Protein AF-A0A2D4G4Q3-F1 (afdb_monomer_lite)

Organism: Micrurus corallinus (NCBI:txid54390)

Foldseek 3Di:
DPDDQPPPPPPDGDDPPDDDDPDDDDDAFEDDDDPPDPDPSNVVHHHDDPLVVLQVVLVVLQVVLVVCVVVVDCQAVPRDNCVSPVVSVVSNVVSSVND

Secondary structure (DSSP, 8-state):
----S-TTSSS-PPPTT-S---S--PPP-EE---SS---GGGGTSEEP--HHHHHHHHHHHHHHHHHHHTTT-SS-GGGSHHHHHHHHHHHHHHHHHH-

Radius of gyration: 19.78 Å; chains: 1; bounding box: 50×30×59 Å

Structure (mmCIF, N/CA/C/O backbone):
data_AF-A0A2D4G4Q3-F1
#
_entry.id   AF-A0A2D4G4Q3-F1
#
loop_
_atom_site.group_PDB
_atom_site.id
_atom_site.type_symbol
_atom_site.label_atom_id
_atom_site.label_alt_id
_atom_site.label_comp_id
_atom_site.label_asym_id
_atom_site.label_entity_id
_atom_site.label_seq_id
_atom_site.pdbx_PDB_ins_code
_atom_site.Cartn_x
_atom_site.Cartn_y
_atom_site.Cartn_z
_atom_site.occupancy
_atom_site.B_iso_or_equiv
_atom_site.auth_seq_id
_atom_site.auth_comp_id
_atom_site.auth_asym_id
_atom_site.auth_atom_id
_atom_site.pdbx_PDB_model_num
ATOM 1 N N . LYS A 1 1 ? -25.888 3.132 18.185 1.00 61.66 1 L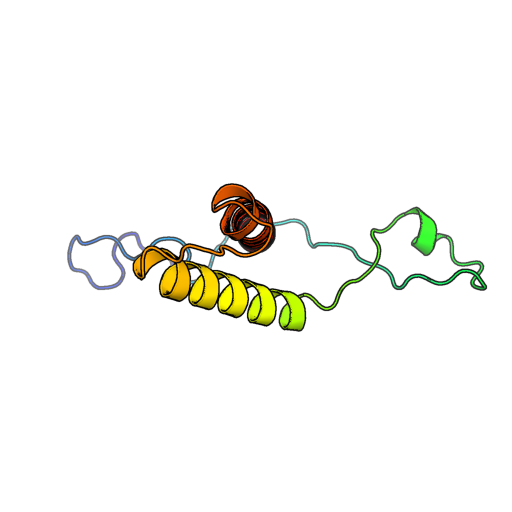YS A N 1
ATOM 2 C CA . LYS A 1 1 ? -24.477 3.477 18.492 1.00 61.66 1 LYS A CA 1
ATOM 3 C C . LYS A 1 1 ? -23.759 2.187 18.878 1.00 61.66 1 LYS A C 1
ATOM 5 O O . LYS A 1 1 ? -24.038 1.683 19.952 1.00 61.66 1 LYS A O 1
ATOM 10 N N . THR A 1 2 ? -22.944 1.623 17.984 1.00 84.50 2 THR A N 1
ATOM 11 C CA . THR A 1 2 ? -22.347 0.271 18.099 1.00 84.50 2 THR A CA 1
ATOM 12 C C . THR A 1 2 ? -20.821 0.272 18.267 1.00 84.50 2 THR A C 1
ATOM 14 O O . THR A 1 2 ? -20.233 -0.792 18.399 1.00 84.50 2 THR A O 1
ATOM 17 N N . ILE A 1 3 ? -20.172 1.443 18.286 1.00 88.38 3 ILE A N 1
ATOM 18 C CA . ILE A 1 3 ? -18.725 1.570 18.526 1.00 88.38 3 ILE A CA 1
ATOM 19 C C . ILE A 1 3 ? -18.486 1.796 20.020 1.00 88.38 3 ILE A C 1
ATOM 21 O O . ILE A 1 3 ? -19.058 2.719 20.605 1.00 88.38 3 ILE A O 1
ATOM 25 N N . THR A 1 4 ? -17.637 0.964 20.622 1.00 89.00 4 THR A N 1
ATOM 26 C CA . THR A 1 4 ? -17.248 1.022 22.037 1.00 89.00 4 THR A CA 1
ATOM 27 C C . THR A 1 4 ? -15.725 1.040 22.171 1.00 89.00 4 THR A C 1
ATOM 29 O O . THR A 1 4 ? -15.005 0.581 21.290 1.00 89.00 4 THR A O 1
ATOM 32 N N . LEU A 1 5 ? -15.218 1.580 23.284 1.00 88.44 5 LEU A N 1
ATOM 33 C CA . LEU A 1 5 ? -13.774 1.596 23.574 1.00 88.44 5 LEU A CA 1
ATOM 34 C C . LEU A 1 5 ? -13.222 0.203 23.907 1.00 88.44 5 LEU A C 1
ATOM 36 O O . LEU A 1 5 ? -12.047 -0.075 23.685 1.00 88.44 5 LEU A O 1
ATOM 40 N N . PHE A 1 6 ? -14.077 -0.655 24.459 1.00 89.69 6 PHE A N 1
ATOM 41 C CA . PHE A 1 6 ? -13.726 -1.982 24.939 1.00 89.69 6 PHE A CA 1
ATOM 42 C C . PHE A 1 6 ? -14.704 -2.990 24.327 1.00 89.69 6 PHE A C 1
ATOM 44 O O . PHE A 1 6 ? -15.866 -3.016 24.747 1.00 89.69 6 PHE A O 1
ATOM 51 N N . PRO A 1 7 ? -14.282 -3.776 23.320 1.00 83.75 7 PRO A N 1
ATOM 52 C CA . PRO A 1 7 ? -15.176 -4.693 22.614 1.00 83.75 7 PRO A CA 1
ATOM 53 C C . PRO A 1 7 ? -15.650 -5.850 23.507 1.00 83.75 7 PRO A C 1
ATOM 55 O O . PRO A 1 7 ? -16.819 -6.216 23.452 1.00 83.75 7 PRO A O 1
ATOM 58 N N . ASP A 1 8 ? -14.785 -6.344 24.400 1.00 84.44 8 ASP A N 1
ATOM 59 C CA . ASP A 1 8 ? -15.036 -7.566 25.182 1.00 84.44 8 ASP A CA 1
ATOM 60 C C . ASP A 1 8 ? -15.460 -7.296 26.640 1.00 84.44 8 ASP A C 1
ATOM 62 O O . ASP A 1 8 ? -15.392 -8.182 27.490 1.00 84.44 8 ASP A O 1
ATOM 66 N N . GLY A 1 9 ? -15.821 -6.053 26.991 1.00 78.25 9 GLY A N 1
ATOM 67 C CA . GLY A 1 9 ? -16.218 -5.649 28.356 1.00 78.25 9 GLY A CA 1
ATOM 68 C C . GLY A 1 9 ? -15.092 -5.668 29.407 1.00 78.25 9 GLY A C 1
ATOM 69 O O . GLY A 1 9 ? -15.170 -4.994 30.434 1.00 78.25 9 GLY A O 1
ATOM 70 N N . MET A 1 10 ? -14.001 -6.376 29.130 1.00 80.31 10 MET A N 1
ATOM 71 C CA . MET A 1 10 ? -12.713 -6.247 29.801 1.00 80.31 10 MET A CA 1
ATOM 72 C C . MET A 1 10 ? -12.137 -4.863 29.478 1.00 80.31 10 MET A C 1
ATOM 74 O O . MET A 1 10 ? -12.194 -4.438 28.329 1.00 80.31 10 MET A O 1
ATOM 78 N N . LYS A 1 11 ? -11.540 -4.155 30.449 1.00 85.56 11 LYS A N 1
ATOM 79 C CA . LYS A 1 11 ? -10.881 -2.840 30.246 1.00 85.56 11 LYS A CA 1
ATOM 80 C C . LYS A 1 11 ? -9.581 -2.937 29.418 1.00 85.56 11 LYS A C 1
ATOM 82 O O . LYS A 1 11 ? -8.567 -2.338 29.767 1.00 85.56 11 LYS A O 1
ATOM 87 N N . LYS A 1 12 ? -9.583 -3.744 28.358 1.00 90.12 12 LYS A N 1
ATOM 88 C CA . LYS A 1 12 ? -8.481 -3.962 27.424 1.00 90.12 12 LYS A CA 1
ATOM 89 C C . LYS A 1 12 ? -8.876 -3.385 26.065 1.00 90.12 12 LYS A C 1
ATOM 91 O O . LYS A 1 12 ? -9.908 -3.795 25.532 1.00 90.12 12 LYS A O 1
ATOM 96 N N . PRO A 1 13 ? -8.106 -2.431 25.517 1.00 89.62 13 PRO A N 1
ATOM 97 C CA . PRO A 1 13 ? -8.388 -1.895 24.193 1.00 89.62 13 PRO A CA 1
ATOM 98 C C . PRO A 1 13 ? -8.236 -2.993 23.131 1.00 89.62 13 PRO A C 1
ATOM 100 O O . PRO A 1 13 ? -7.429 -3.911 23.289 1.00 89.62 13 PRO A O 1
ATOM 103 N N . GLY A 1 14 ? -9.015 -2.888 22.054 1.00 89.12 14 GLY A N 1
ATOM 104 C CA . GLY A 1 14 ? -8.848 -3.736 20.874 1.00 89.12 14 GLY A CA 1
ATOM 105 C C . GLY A 1 14 ? -7.587 -3.386 20.076 1.00 89.12 14 GLY A C 1
ATOM 106 O O . GLY A 1 14 ? -6.907 -2.395 20.353 1.00 89.12 14 GLY A O 1
ATOM 107 N N . LEU A 1 15 ? -7.288 -4.193 19.058 1.00 92.88 15 LEU A N 1
ATOM 108 C CA . LEU A 1 15 ? -6.214 -3.888 18.111 1.00 92.88 15 LEU A CA 1
ATOM 109 C C . LEU A 1 15 ? -6.578 -2.648 17.271 1.00 92.88 15 LEU A C 1
ATOM 111 O O . LEU A 1 15 ? -7.741 -2.481 16.907 1.00 92.88 15 LEU A O 1
ATOM 115 N N . PRO A 1 16 ? -5.621 -1.768 16.939 1.00 93.00 16 PRO A N 1
ATOM 116 C CA . PRO A 1 16 ? -5.869 -0.678 16.001 1.00 93.00 16 PRO A CA 1
ATOM 117 C C . PRO A 1 16 ? -6.084 -1.218 14.578 1.00 93.00 16 PRO A C 1
ATOM 119 O O . PRO A 1 16 ? -5.600 -2.292 14.229 1.00 93.00 16 PRO A O 1
ATOM 122 N N . GLY A 1 17 ? -6.791 -0.455 13.739 1.00 89.56 17 GLY A N 1
ATOM 123 C CA . GLY A 1 17 ? -7.004 -0.807 12.328 1.00 89.56 17 GLY A CA 1
ATOM 124 C C . GLY A 1 17 ? -8.026 -1.923 12.081 1.00 89.56 17 GLY A C 1
ATOM 125 O O . GLY A 1 17 ? -8.122 -2.411 10.960 1.00 89.56 17 GLY A O 1
ATOM 126 N N . VAL A 1 18 ? -8.797 -2.319 13.099 1.00 87.88 18 VAL A N 1
ATOM 127 C CA . VAL A 1 18 ? -9.848 -3.341 12.984 1.00 87.88 18 VAL A CA 1
ATOM 128 C C . VAL A 1 18 ? -11.242 -2.738 13.153 1.00 87.88 18 VAL A C 1
ATOM 130 O O . VAL A 1 18 ? -11.425 -1.722 13.825 1.00 87.88 18 VAL A O 1
ATOM 133 N N . GLY A 1 19 ? -12.241 -3.411 12.584 1.00 86.62 19 GLY A N 1
ATOM 134 C CA . GLY A 1 19 ? -13.648 -3.054 12.748 1.00 86.62 19 GLY A CA 1
ATOM 135 C C . GLY A 1 19 ? -14.114 -1.892 11.868 1.00 86.62 19 GLY A C 1
ATOM 136 O O . GLY A 1 19 ? -13.435 -1.457 10.940 1.00 86.62 19 GLY A O 1
ATOM 137 N N . MET A 1 20 ? -15.330 -1.418 12.140 1.00 84.50 20 MET A N 1
ATOM 138 C CA . MET A 1 20 ? -15.953 -0.344 11.369 1.00 84.50 20 MET A CA 1
ATOM 139 C C . MET A 1 20 ? -15.403 1.020 11.783 1.00 84.50 20 MET A C 1
ATOM 141 O O . MET A 1 20 ? -15.393 1.365 12.965 1.00 84.50 20 MET A O 1
ATOM 145 N N . SER A 1 21 ? -15.036 1.834 10.797 1.00 88.56 21 SER A N 1
ATOM 146 C CA . SER A 1 21 ? -14.797 3.261 10.997 1.00 88.56 21 SER A CA 1
ATOM 147 C C . SER A 1 21 ? -16.035 4.062 10.598 1.00 88.56 21 SER A C 1
ATOM 149 O O . SER A 1 21 ? -16.686 3.752 9.606 1.00 88.56 21 SER A O 1
ATOM 151 N N . THR A 1 22 ? -16.360 5.105 11.361 1.00 92.06 22 THR A N 1
ATOM 152 C CA . THR A 1 22 ? -17.456 6.047 11.062 1.00 92.06 22 THR A CA 1
ATOM 153 C C . THR A 1 22 ? -16.958 7.402 10.569 1.00 92.06 22 THR A C 1
ATOM 155 O O . THR A 1 22 ? -17.743 8.341 10.455 1.00 92.06 22 THR A O 1
ATOM 158 N N . CYS A 1 23 ? -15.656 7.536 10.299 1.00 91.62 23 CYS A N 1
ATOM 159 C CA . CYS A 1 23 ? -15.120 8.763 9.723 1.00 91.62 23 CYS A CA 1
ATOM 160 C C . CYS A 1 23 ? -15.578 8.929 8.267 1.00 91.62 23 CYS A C 1
ATOM 162 O O . CYS A 1 23 ? -15.642 7.960 7.510 1.00 91.62 23 CYS A O 1
ATOM 164 N N . LEU A 1 24 ? -15.882 10.168 7.875 1.00 95.25 24 LEU A N 1
ATOM 165 C CA . LEU A 1 24 ? -16.120 10.502 6.475 1.00 95.25 24 LEU A CA 1
ATOM 166 C C . LEU A 1 24 ? -14.779 10.444 5.740 1.00 95.25 24 LEU A C 1
ATOM 168 O O . LEU A 1 24 ? -13.870 11.211 6.058 1.00 95.25 24 LEU A O 1
ATOM 172 N N . ARG A 1 25 ? -14.653 9.523 4.781 1.00 92.75 25 ARG A N 1
ATOM 173 C CA . ARG A 1 25 ? -13.473 9.389 3.921 1.00 92.75 25 ARG A CA 1
ATOM 174 C C . ARG A 1 25 ? -13.863 9.715 2.481 1.00 92.75 25 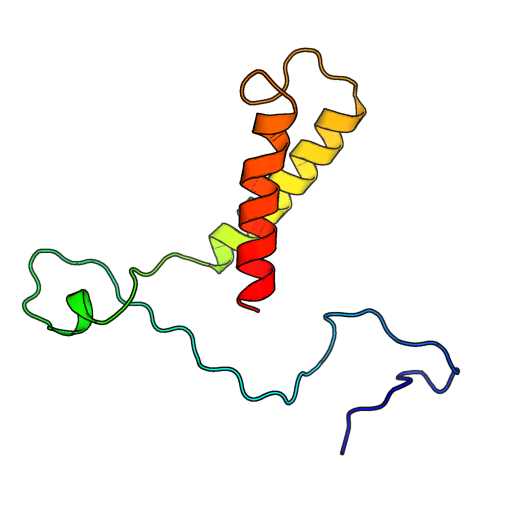ARG A C 1
ATOM 176 O O . ARG A 1 25 ? -14.841 9.135 2.003 1.00 92.75 25 ARG A O 1
ATOM 183 N N . PRO A 1 26 ? -13.154 10.628 1.794 1.00 93.50 26 PRO A N 1
ATOM 184 C CA . PRO A 1 26 ? -13.398 10.856 0.379 1.00 93.50 26 PRO A CA 1
ATOM 185 C C . PRO A 1 26 ? -13.070 9.575 -0.405 1.00 93.50 26 PRO A C 1
ATOM 187 O O . PRO A 1 26 ? -12.071 8.919 -0.094 1.00 93.50 26 PRO A O 1
ATOM 190 N N . PRO A 1 27 ? -13.893 9.191 -1.393 1.00 91.19 27 PRO A N 1
ATOM 191 C CA . PRO A 1 27 ? -13.584 8.054 -2.244 1.00 91.19 27 PRO A CA 1
ATOM 192 C C . PRO A 1 27 ? -12.357 8.347 -3.112 1.00 91.19 27 PRO A C 1
ATOM 194 O O . PRO A 1 27 ? -12.087 9.488 -3.492 1.00 91.19 27 PRO A O 1
ATOM 197 N N . LEU A 1 28 ? -11.615 7.294 -3.438 1.00 91.12 28 LEU A N 1
ATOM 198 C CA . LEU A 1 28 ? -10.522 7.366 -4.399 1.00 91.12 28 LEU A CA 1
ATOM 199 C C . LEU A 1 28 ? -11.102 7.304 -5.813 1.00 91.12 28 LEU A C 1
ATOM 201 O O . LEU A 1 28 ? -11.876 6.400 -6.126 1.00 91.12 28 LEU A O 1
ATOM 205 N N . HIS A 1 29 ? -10.713 8.249 -6.665 1.00 91.19 29 HIS A N 1
ATOM 206 C CA . HIS A 1 29 ? -11.170 8.305 -8.049 1.00 91.19 29 HIS A CA 1
ATOM 207 C C . HIS A 1 29 ? -10.043 7.914 -9.006 1.00 91.19 29 HIS A C 1
ATOM 209 O O . HIS A 1 29 ? -9.022 8.601 -9.104 1.00 91.19 29 HIS A O 1
ATOM 215 N N . PHE A 1 30 ? -10.260 6.812 -9.722 1.00 91.81 30 PHE A N 1
ATOM 216 C CA . PHE A 1 30 ? -9.356 6.290 -10.739 1.00 91.81 30 PHE A CA 1
ATOM 217 C C . PHE A 1 30 ? -10.069 6.187 -12.088 1.00 91.81 30 PHE A C 1
ATOM 219 O O . PHE A 1 30 ? -11.281 5.987 -12.139 1.00 91.81 30 PHE A O 1
ATOM 226 N N . SER A 1 31 ? -9.307 6.286 -13.172 1.00 90.75 31 SER A N 1
ATOM 227 C CA . SER A 1 31 ? -9.769 6.091 -14.546 1.00 90.75 31 SER A CA 1
ATOM 228 C C . SER A 1 31 ? -8.815 5.176 -15.303 1.00 90.75 31 SER A C 1
ATOM 230 O O . SER A 1 31 ? -7.614 5.158 -15.030 1.00 90.75 31 SER A O 1
ATOM 232 N N . ASP A 1 32 ? -9.340 4.407 -16.250 1.00 88.56 32 ASP A N 1
ATOM 233 C CA . ASP A 1 32 ? -8.497 3.592 -17.119 1.00 88.56 32 ASP A CA 1
ATOM 234 C C . ASP A 1 32 ? -7.714 4.480 -18.082 1.00 88.56 32 ASP A C 1
ATOM 236 O O . ASP A 1 32 ? -8.236 5.446 -18.635 1.00 88.56 32 ASP A O 1
ATOM 240 N N . THR A 1 33 ? -6.448 4.146 -18.309 1.00 87.31 33 THR A N 1
ATOM 241 C CA . THR A 1 33 ? -5.607 4.898 -19.236 1.00 87.31 33 THR A CA 1
ATOM 242 C C . THR A 1 33 ? -5.952 4.536 -20.680 1.00 87.31 33 THR A C 1
ATOM 244 O O . THR A 1 33 ? -5.971 3.369 -21.067 1.00 87.31 33 THR A O 1
ATOM 247 N N . CYS A 1 34 ? -6.223 5.543 -21.512 1.00 85.50 34 CYS A N 1
ATOM 248 C CA . CYS A 1 34 ? -6.507 5.351 -22.932 1.00 85.50 34 CYS A CA 1
ATOM 249 C C . CYS A 1 34 ? -6.009 6.549 -23.745 1.00 85.50 34 CYS A C 1
ATOM 251 O O . CYS A 1 34 ? -6.366 7.684 -23.456 1.00 85.50 34 CYS A O 1
ATOM 253 N N . PHE A 1 35 ? -5.209 6.304 -24.785 1.00 86.44 35 PHE A N 1
ATOM 254 C CA . PHE A 1 35 ? -4.649 7.368 -25.635 1.00 86.44 35 PHE A CA 1
ATOM 255 C C . PHE A 1 35 ? -5.518 7.715 -26.852 1.00 86.44 35 PHE A C 1
ATOM 257 O O . PHE A 1 35 ? -5.272 8.716 -27.515 1.00 86.44 35 PHE A O 1
ATOM 264 N N . VAL A 1 36 ? -6.511 6.879 -27.168 1.00 88.94 36 VAL A N 1
ATOM 265 C CA . VAL A 1 36 ? -7.368 7.026 -28.362 1.00 88.94 36 VAL A CA 1
ATOM 266 C C . VAL A 1 36 ? -8.740 7.615 -28.008 1.00 88.94 36 VAL A C 1
ATOM 268 O O . VAL A 1 36 ? -9.489 8.037 -28.884 1.00 88.94 36 VAL A O 1
ATOM 271 N N . SER A 1 37 ? -9.083 7.666 -26.720 1.00 81.69 37 SER A N 1
ATOM 272 C CA . SER A 1 37 ? -10.354 8.220 -26.256 1.00 81.69 37 SER A CA 1
ATOM 273 C C . SER A 1 37 ? -10.302 9.746 -26.176 1.00 81.69 37 SER A C 1
ATOM 275 O O . SER A 1 37 ? -9.298 10.334 -25.784 1.00 81.69 37 SER A O 1
ATOM 277 N N . THR A 1 38 ? -11.422 10.391 -26.495 1.00 82.38 38 THR A N 1
ATOM 278 C CA . THR A 1 38 ? -11.611 11.845 -26.382 1.00 82.38 38 THR A CA 1
ATOM 279 C C . THR A 1 38 ? -12.239 12.261 -25.045 1.00 82.38 38 THR A C 1
ATOM 281 O O . THR A 1 38 ? -12.675 13.402 -24.894 1.00 82.38 38 THR A O 1
ATOM 284 N N . SER A 1 39 ? -12.362 11.344 -24.078 1.00 81.00 39 SER A N 1
ATOM 285 C CA . SER A 1 39 ? -13.010 11.610 -22.788 1.00 81.00 39 SER A CA 1
ATOM 286 C C . SER A 1 39 ? -12.154 12.505 -21.888 1.00 81.00 39 SER A C 1
ATOM 288 O O . SER A 1 39 ? -11.023 12.155 -21.558 1.00 81.00 39 SER A O 1
ATOM 290 N N . SER A 1 40 ? -12.725 13.618 -21.417 1.00 74.06 40 SER A N 1
ATOM 291 C CA . SER A 1 40 ? -12.039 14.573 -20.528 1.00 74.06 40 SER A CA 1
ATOM 292 C C . SER A 1 40 ? -11.649 13.986 -19.161 1.00 74.06 40 SER A C 1
ATOM 294 O O . SER A 1 40 ? -10.669 14.437 -18.571 1.00 74.06 40 SER A O 1
ATOM 296 N N . GLU A 1 41 ? -12.354 12.946 -18.698 1.00 74.56 41 GLU A N 1
ATOM 297 C CA . GLU A 1 41 ? -12.084 12.201 -17.452 1.00 74.56 41 GLU A CA 1
ATOM 298 C C . GLU A 1 41 ? -10.628 11.713 -17.339 1.00 74.56 41 GLU A C 1
ATOM 300 O O . GLU A 1 41 ? -10.059 11.693 -16.248 1.00 74.56 41 GLU A O 1
ATOM 305 N N . LEU A 1 42 ? -9.989 11.402 -18.474 1.00 69.50 42 LEU A N 1
ATOM 306 C CA . LEU A 1 42 ? -8.609 10.902 -18.540 1.00 69.50 42 LEU A CA 1
ATOM 307 C C . LEU A 1 42 ? -7.564 11.902 -18.035 1.00 69.50 42 LEU A C 1
ATOM 309 O O . LEU A 1 42 ? -6.455 11.505 -17.688 1.00 69.50 42 LEU A O 1
ATOM 313 N N . TYR A 1 43 ? -7.902 13.193 -18.014 1.00 74.06 43 TYR A N 1
ATOM 314 C CA . TYR A 1 43 ? -7.017 14.263 -17.547 1.00 74.06 43 TYR A CA 1
ATOM 315 C C . TYR A 1 43 ? -7.390 14.780 -16.153 1.00 74.06 43 TYR A C 1
ATOM 317 O O . TYR A 1 43 ? -6.677 15.618 -15.606 1.00 74.06 43 TYR A O 1
ATOM 325 N N . GLN A 1 44 ? -8.511 14.318 -15.592 1.00 84.06 44 GLN A N 1
ATOM 326 C CA . GLN A 1 44 ? -9.031 14.778 -14.302 1.00 84.06 44 GLN A CA 1
ATOM 327 C C . GLN A 1 44 ? -8.800 13.756 -13.183 1.00 84.06 44 GLN A C 1
ATOM 329 O O . GLN A 1 44 ? -8.671 14.143 -12.022 1.00 84.06 44 GLN A O 1
ATOM 334 N N . LEU A 1 45 ? -8.731 12.465 -13.522 1.00 88.31 45 LEU A N 1
ATOM 335 C CA . LEU A 1 45 ? -8.595 11.367 -12.567 1.00 88.31 45 LEU A CA 1
ATOM 336 C C . LEU A 1 45 ? -7.222 10.691 -12.650 1.00 88.31 45 LEU A C 1
ATOM 338 O O . LEU A 1 45 ? -6.519 10.764 -13.655 1.00 88.31 45 LEU A O 1
ATOM 342 N N . SER A 1 46 ? -6.837 10.003 -11.573 1.00 91.62 46 SER A N 1
ATOM 343 C CA . SER A 1 46 ? -5.594 9.221 -11.548 1.00 91.62 46 SER A CA 1
ATOM 344 C C . SER A 1 46 ? -5.738 7.926 -12.359 1.00 91.62 46 SER A C 1
ATOM 346 O O . SER A 1 46 ? -6.846 7.396 -12.453 1.00 91.62 46 SER A O 1
ATOM 348 N N . PRO A 1 47 ? -4.653 7.369 -12.921 1.00 92.06 47 PRO A N 1
ATOM 349 C CA . PRO A 1 47 ? -4.706 6.088 -13.621 1.00 92.06 47 PRO A CA 1
ATOM 350 C C . PRO A 1 47 ? -5.077 4.938 -12.673 1.00 92.06 47 PRO A C 1
ATOM 352 O O . PRO A 1 47 ? -4.593 4.877 -11.540 1.00 92.06 47 PRO A O 1
ATOM 355 N N . SER A 1 48 ? -5.920 4.018 -13.139 1.00 92.69 48 SER A N 1
ATOM 356 C CA . SER A 1 48 ? -6.329 2.827 -12.397 1.00 92.69 48 SER A CA 1
ATOM 357 C C . SER A 1 48 ? -5.184 1.816 -12.268 1.00 92.69 48 SER A C 1
ATOM 359 O O . SER A 1 48 ? -4.330 1.662 -13.144 1.00 92.69 48 SER A O 1
ATOM 361 N N . ILE A 1 49 ? -5.155 1.118 -11.133 1.00 94.56 49 ILE A N 1
ATOM 362 C CA . ILE A 1 49 ? -4.236 0.011 -10.857 1.00 94.56 49 ILE A CA 1
ATOM 363 C C . ILE A 1 49 ? -5.003 -1.074 -10.085 1.00 94.56 49 ILE A C 1
ATOM 365 O O . ILE A 1 49 ? -5.826 -0.732 -9.231 1.00 94.56 49 ILE A O 1
ATOM 369 N N . PRO A 1 50 ? -4.780 -2.378 -10.343 1.00 95.56 50 PRO A N 1
ATOM 370 C CA . PRO A 1 50 ? -5.477 -3.447 -9.627 1.00 95.56 50 PRO A CA 1
ATOM 371 C C . PRO A 1 50 ? -4.992 -3.551 -8.170 1.00 95.56 50 PRO A C 1
ATOM 373 O O . PRO A 1 50 ? -4.076 -4.315 -7.851 1.00 95.56 50 PRO A O 1
ATOM 376 N N . LEU A 1 51 ? -5.619 -2.778 -7.274 1.00 96.12 51 LEU A N 1
ATOM 377 C CA . LEU A 1 51 ? -5.225 -2.653 -5.865 1.00 96.12 51 LEU A CA 1
ATOM 378 C C . LEU A 1 51 ? -5.259 -3.985 -5.107 1.00 96.12 51 LEU A C 1
ATOM 380 O O . LEU A 1 51 ? -4.390 -4.221 -4.274 1.00 96.12 51 LEU A O 1
ATOM 384 N N . ASP A 1 52 ? -6.190 -4.890 -5.418 1.00 96.12 52 ASP A N 1
ATOM 385 C CA . ASP A 1 52 ? -6.254 -6.200 -4.755 1.00 96.12 52 ASP A CA 1
ATOM 386 C C . ASP A 1 52 ? -5.051 -7.087 -5.068 1.00 96.12 52 ASP A C 1
ATOM 388 O O . ASP A 1 52 ? -4.488 -7.716 -4.169 1.00 96.12 52 ASP A O 1
ATOM 392 N N . VAL A 1 53 ? -4.617 -7.098 -6.330 1.00 97.88 53 VAL A N 1
ATOM 393 C CA . VAL A 1 53 ? -3.422 -7.837 -6.753 1.00 97.88 53 VAL A CA 1
ATOM 394 C C . VAL A 1 53 ? -2.183 -7.214 -6.115 1.00 97.88 53 VAL A C 1
ATOM 396 O O . VAL A 1 53 ? -1.332 -7.927 -5.581 1.00 97.88 53 VAL A O 1
ATOM 399 N N . LEU A 1 54 ? -2.103 -5.880 -6.118 1.00 97.62 54 LEU A N 1
ATOM 400 C CA . LEU A 1 54 ? -0.986 -5.144 -5.535 1.00 97.62 54 LEU A CA 1
ATOM 401 C C . LEU A 1 54 ? -0.885 -5.352 -4.018 1.00 97.62 54 LEU A C 1
ATOM 403 O O . LEU A 1 54 ? 0.213 -5.572 -3.515 1.00 97.62 54 LEU A O 1
ATOM 407 N N . LYS A 1 55 ? -2.015 -5.362 -3.302 1.00 97.69 55 LYS A N 1
ATOM 408 C CA . LYS A 1 55 ? -2.112 -5.654 -1.863 1.00 97.69 55 LYS A CA 1
ATOM 409 C C . LYS A 1 55 ? -1.520 -7.019 -1.532 1.00 97.69 55 LYS A C 1
ATOM 411 O O . LYS A 1 55 ? -0.644 -7.117 -0.676 1.00 97.69 55 LYS A O 1
ATOM 416 N N . VAL A 1 56 ? -1.969 -8.067 -2.226 1.00 98.25 56 VAL A N 1
ATOM 417 C CA . VAL A 1 56 ? -1.468 -9.433 -2.003 1.00 98.25 56 VAL A CA 1
ATOM 418 C C . VAL A 1 56 ? 0.024 -9.509 -2.319 1.00 98.25 56 VAL A C 1
ATOM 420 O O . VAL A 1 56 ? 0.798 -10.044 -1.528 1.00 98.25 56 VAL A O 1
ATOM 423 N N . LYS A 1 57 ? 0.457 -8.907 -3.435 1.00 98.19 57 LYS A N 1
ATOM 424 C CA . LYS A 1 57 ? 1.870 -8.900 -3.821 1.00 98.19 57 LYS A CA 1
ATOM 425 C C . LYS A 1 57 ? 2.741 -8.157 -2.803 1.00 98.19 57 LYS A C 1
ATOM 427 O O . LYS A 1 57 ? 3.819 -8.643 -2.483 1.00 98.19 57 LYS A O 1
ATOM 432 N N . ALA A 1 58 ? 2.281 -7.028 -2.265 1.00 98.00 58 ALA A N 1
ATOM 433 C CA . ALA A 1 58 ? 3.004 -6.249 -1.262 1.00 98.00 58 ALA A CA 1
ATOM 434 C C . ALA A 1 58 ? 3.179 -7.013 0.062 1.00 98.00 58 ALA A C 1
ATOM 436 O O . ALA A 1 58 ? 4.272 -7.003 0.625 1.00 98.00 58 ALA A O 1
ATOM 437 N N . ILE A 1 59 ? 2.140 -7.719 0.525 1.00 98.06 59 ILE A N 1
ATOM 438 C CA . ILE A 1 59 ? 2.212 -8.558 1.735 1.00 98.06 59 ILE A CA 1
ATOM 439 C C . ILE A 1 59 ? 3.192 -9.719 1.538 1.00 98.06 59 ILE A C 1
ATOM 441 O O . ILE A 1 59 ? 4.005 -9.988 2.424 1.00 98.06 59 ILE A O 1
ATOM 445 N N . ASN A 1 60 ? 3.154 -10.378 0.377 1.00 98.12 60 ASN A N 1
ATOM 446 C CA . ASN A 1 60 ? 4.076 -11.472 0.075 1.00 98.12 60 ASN A CA 1
ATOM 447 C C . ASN A 1 60 ? 5.525 -10.974 0.028 1.00 98.12 60 ASN A C 1
ATOM 449 O O . ASN A 1 60 ? 6.369 -11.526 0.723 1.00 98.12 60 ASN A O 1
ATOM 453 N N . MET A 1 61 ? 5.790 -9.869 -0.682 1.00 97.38 61 MET A N 1
ATOM 454 C CA . MET A 1 61 ? 7.131 -9.271 -0.744 1.00 97.38 61 MET A CA 1
ATOM 455 C C . MET A 1 61 ? 7.658 -8.877 0.640 1.00 97.38 61 MET A C 1
ATOM 457 O O . MET A 1 61 ? 8.831 -9.090 0.928 1.00 97.38 61 MET A O 1
ATOM 461 N N . LEU A 1 62 ? 6.812 -8.321 1.515 1.00 97.19 62 LEU A N 1
ATOM 462 C CA . LEU A 1 62 ? 7.222 -7.991 2.883 1.00 97.19 62 LEU A CA 1
ATOM 463 C C . LEU A 1 62 ? 7.535 -9.253 3.696 1.00 97.19 62 LEU A C 1
ATOM 465 O O . LEU A 1 62 ? 8.506 -9.277 4.448 1.00 97.19 62 LEU A O 1
ATOM 469 N N . THR A 1 63 ? 6.719 -10.296 3.540 1.00 96.06 63 THR A N 1
ATOM 470 C CA . THR A 1 63 ? 6.900 -11.578 4.232 1.00 96.06 63 THR A CA 1
ATOM 471 C C . THR A 1 63 ? 8.216 -12.237 3.827 1.00 96.06 63 THR A C 1
ATOM 473 O O . THR A 1 63 ? 9.000 -12.618 4.693 1.00 96.06 63 THR A O 1
ATOM 476 N N . GLU A 1 64 ? 8.480 -12.307 2.523 1.00 93.56 64 GLU A N 1
ATOM 477 C CA . GLU A 1 64 ? 9.726 -12.822 1.950 1.00 93.56 64 GLU A CA 1
ATOM 478 C C . GLU A 1 64 ? 10.929 -12.001 2.432 1.00 93.56 64 GLU A C 1
ATOM 480 O O . GLU A 1 64 ? 11.882 -12.560 2.969 1.00 93.56 64 GLU A O 1
ATOM 485 N N . ALA A 1 65 ? 10.850 -10.665 2.366 1.00 93.06 65 ALA A N 1
ATOM 486 C CA . ALA A 1 65 ? 11.927 -9.793 2.829 1.00 93.06 65 ALA A CA 1
ATOM 487 C C . ALA A 1 65 ? 12.279 -10.026 4.309 1.00 93.06 65 ALA A C 1
ATOM 489 O O . ALA A 1 65 ? 13.457 -10.083 4.658 1.00 93.06 65 ALA A O 1
ATOM 490 N N . VAL A 1 66 ? 11.280 -10.200 5.183 1.00 93.69 66 VAL A N 1
ATOM 491 C CA . VAL A 1 66 ? 11.503 -10.492 6.610 1.00 93.69 66 VAL A CA 1
ATOM 492 C C . VAL A 1 66 ? 12.126 -11.876 6.818 1.00 93.69 66 VAL A C 1
ATOM 494 O O . VAL A 1 66 ? 13.038 -12.008 7.636 1.00 93.69 66 VAL A O 1
ATOM 497 N N . GLN A 1 67 ? 11.664 -12.896 6.090 1.00 90.56 67 GLN A N 1
ATOM 498 C CA . GLN A 1 67 ? 12.212 -14.253 6.185 1.00 90.56 67 GLN A CA 1
ATOM 499 C C . GLN A 1 67 ?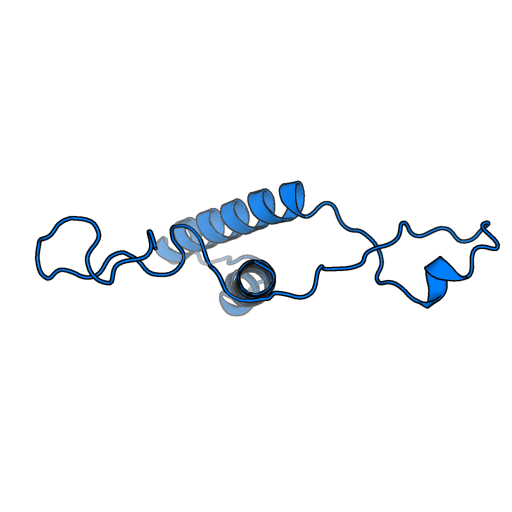 13.680 -14.300 5.737 1.00 90.56 67 GLN A C 1
ATOM 501 O O . GLN A 1 67 ? 14.526 -14.815 6.472 1.00 90.56 67 GLN A O 1
ATOM 506 N N . ASP A 1 68 ? 13.996 -13.687 4.597 1.00 85.88 68 ASP A N 1
ATOM 507 C CA . ASP A 1 68 ? 15.351 -13.644 4.040 1.00 85.88 68 ASP A CA 1
ATOM 508 C C 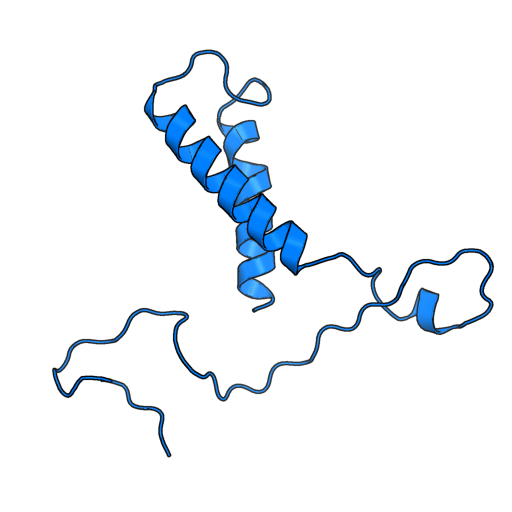. ASP A 1 68 ? 16.293 -12.748 4.855 1.00 85.88 68 ASP A C 1
ATOM 510 O O . ASP A 1 68 ? 17.482 -13.047 5.007 1.00 85.88 68 ASP A O 1
ATOM 514 N N . GLY A 1 69 ? 15.770 -11.652 5.415 1.00 83.00 69 GLY A N 1
ATOM 515 C CA . GLY A 1 69 ? 16.528 -10.733 6.264 1.00 83.00 69 GLY A CA 1
ATOM 516 C C . GLY A 1 69 ? 16.970 -11.359 7.591 1.00 83.00 69 GLY A C 1
ATOM 517 O O . GLY A 1 69 ? 18.038 -11.025 8.105 1.00 83.00 69 GLY A O 1
ATOM 518 N N . GLY A 1 70 ? 16.200 -12.311 8.129 1.00 78.94 70 GLY A N 1
ATOM 519 C CA . GLY A 1 70 ? 16.544 -13.025 9.363 1.00 78.94 70 GLY A CA 1
ATOM 520 C C . GLY A 1 70 ? 17.755 -13.958 9.237 1.00 78.94 70 GLY A C 1
ATOM 521 O O . GLY A 1 70 ? 18.391 -14.268 10.241 1.00 78.94 70 GLY A O 1
ATOM 522 N N . GLN A 1 71 ? 18.105 -14.379 8.017 1.00 76.75 71 GLN A N 1
ATOM 523 C CA . GLN A 1 71 ? 19.183 -15.343 7.755 1.00 76.75 71 GLN A CA 1
ATOM 524 C C . GLN A 1 71 ? 20.578 -14.705 7.608 1.00 76.75 71 GLN A C 1
ATOM 526 O O . GLN A 1 71 ? 21.539 -15.405 7.295 1.00 76.75 71 GLN A O 1
ATOM 531 N N . HIS A 1 72 ? 20.719 -13.391 7.841 1.00 76.75 72 HIS A N 1
ATOM 532 C CA . HIS A 1 72 ? 21.960 -12.637 7.586 1.00 76.75 72 HIS A CA 1
ATOM 533 C C . HIS A 1 72 ? 22.528 -12.920 6.181 1.00 76.75 72 HIS A C 1
ATOM 535 O O . HIS A 1 72 ? 23.709 -13.225 5.984 1.00 76.75 72 HIS A O 1
ATOM 541 N N . THR A 1 73 ? 21.634 -12.865 5.195 1.00 78.19 73 THR A N 1
ATOM 542 C CA . THR A 1 73 ? 21.922 -13.180 3.799 1.00 78.19 73 THR A CA 1
ATOM 543 C C . THR A 1 73 ? 22.965 -12.216 3.235 1.00 78.19 73 THR A C 1
ATOM 545 O O . THR A 1 73 ? 22.843 -10.999 3.357 1.00 78.19 73 THR A O 1
ATOM 548 N N . ARG A 1 74 ? 24.013 -12.770 2.615 1.00 85.31 74 ARG A N 1
ATOM 549 C CA . ARG A 1 74 ? 25.134 -11.997 2.045 1.00 85.31 74 ARG A CA 1
ATOM 550 C C . ARG A 1 74 ? 24.813 -11.332 0.707 1.00 85.31 74 ARG A C 1
ATOM 552 O O . ARG A 1 74 ? 25.579 -10.482 0.270 1.00 85.31 74 ARG A O 1
ATOM 559 N N . ASP A 1 75 ? 23.712 -11.731 0.084 1.00 86.44 75 ASP A N 1
ATOM 560 C CA . ASP A 1 75 ? 23.228 -11.205 -1.190 1.00 86.44 75 ASP A CA 1
ATOM 561 C C . ASP A 1 75 ? 21.771 -10.731 -1.041 1.00 86.44 75 ASP A C 1
ATOM 563 O O . ASP A 1 75 ? 20.836 -11.442 -1.413 1.00 86.44 75 ASP A O 1
ATOM 567 N N . PRO A 1 76 ? 21.542 -9.585 -0.374 1.00 87.88 76 PRO A N 1
ATOM 568 C CA . PRO A 1 76 ? 20.205 -9.022 -0.259 1.00 87.88 76 PRO A CA 1
ATOM 569 C C . PRO A 1 76 ? 19.705 -8.542 -1.625 1.00 87.88 76 PRO A C 1
ATOM 571 O O . PRO A 1 76 ? 20.474 -8.064 -2.463 1.00 87.88 76 PRO A O 1
ATOM 574 N N . VAL A 1 77 ? 18.388 -8.596 -1.832 1.00 87.38 77 VAL A N 1
ATOM 575 C CA . VAL A 1 77 ? 17.752 -8.086 -3.055 1.00 87.38 77 VAL A CA 1
ATOM 576 C C . VAL A 1 77 ? 18.151 -6.624 -3.285 1.00 87.38 77 VAL A C 1
ATOM 578 O O . VAL A 1 77 ? 17.986 -5.773 -2.414 1.00 87.38 77 VAL A O 1
ATOM 581 N N . GLY A 1 78 ? 18.676 -6.326 -4.475 1.00 89.69 78 GLY A N 1
ATOM 582 C CA . GLY A 1 78 ? 19.156 -4.985 -4.821 1.00 89.69 78 GLY A CA 1
ATOM 583 C C . GLY A 1 78 ? 20.536 -4.633 -4.250 1.00 89.69 78 GLY A C 1
ATOM 584 O O . GLY A 1 78 ? 20.925 -3.471 -4.313 1.00 89.69 78 GLY A O 1
ATOM 585 N N . GLY A 1 79 ? 21.283 -5.599 -3.702 1.00 90.88 79 GLY A N 1
ATOM 586 C CA . GLY A 1 79 ? 22.675 -5.436 -3.258 1.00 90.88 79 GLY A CA 1
ATOM 587 C C . GLY A 1 79 ? 22.852 -4.742 -1.903 1.00 90.88 79 GLY A C 1
ATOM 588 O O . GLY A 1 79 ? 23.971 -4.635 -1.408 1.00 90.88 79 GLY A O 1
ATOM 589 N N . SER A 1 80 ? 21.763 -4.289 -1.276 1.00 90.31 80 SER A N 1
ATOM 590 C CA . SER A 1 80 ? 21.746 -3.774 0.096 1.00 90.31 80 SER A CA 1
ATOM 591 C C . SER A 1 80 ? 20.410 -4.087 0.763 1.00 90.31 80 SER A C 1
ATOM 593 O O . SER A 1 80 ? 19.362 -4.088 0.117 1.00 90.31 80 SER A O 1
ATOM 595 N N . VAL A 1 81 ? 20.438 -4.266 2.084 1.00 90.94 81 VAL A N 1
ATOM 596 C CA . VAL A 1 81 ? 19.238 -4.425 2.921 1.00 90.94 81 VAL A CA 1
ATOM 597 C C . VAL A 1 81 ? 18.282 -3.234 2.752 1.00 90.94 81 VAL A C 1
ATOM 599 O O . VAL A 1 81 ? 17.064 -3.395 2.790 1.00 90.94 81 VAL A O 1
ATOM 602 N N . GLU A 1 82 ? 18.806 -2.034 2.493 1.00 92.88 82 GLU A N 1
ATOM 603 C CA . GLU A 1 82 ? 17.978 -0.851 2.237 1.00 92.88 82 GLU A CA 1
ATOM 604 C C . GLU A 1 82 ? 17.083 -1.034 1.004 1.00 92.88 82 GLU A C 1
ATOM 606 O O . GLU A 1 82 ? 15.890 -0.729 1.052 1.00 92.88 82 GLU A O 1
ATOM 611 N N . PHE A 1 83 ? 17.630 -1.582 -0.083 1.00 93.31 83 PHE A N 1
ATOM 612 C CA . PHE A 1 83 ? 16.882 -1.821 -1.317 1.00 93.31 83 PHE A CA 1
ATOM 613 C C . PHE A 1 83 ? 15.911 -2.997 -1.198 1.00 93.31 83 PHE A C 1
ATOM 615 O O . PHE A 1 83 ? 14.873 -2.988 -1.859 1.00 93.31 83 PHE A O 1
ATOM 622 N N . GLN A 1 84 ? 16.190 -3.945 -0.304 1.00 92.62 84 GLN A N 1
ATOM 623 C CA . GLN A 1 84 ? 15.284 -5.044 0.014 1.00 92.62 84 GLN A CA 1
ATOM 624 C C . GLN A 1 84 ? 14.025 -4.567 0.761 1.00 92.62 84 GLN A C 1
ATOM 626 O O . GLN A 1 84 ? 12.925 -5.023 0.457 1.00 92.62 84 GLN A O 1
ATOM 631 N N . PHE A 1 85 ? 14.154 -3.634 1.713 1.00 95.31 85 PHE A N 1
ATOM 632 C CA . PHE A 1 85 ? 13.037 -3.249 2.590 1.00 95.31 85 PHE A CA 1
ATOM 633 C C . PHE A 1 85 ? 12.372 -1.914 2.246 1.00 95.31 85 PHE A C 1
ATOM 635 O O . PHE A 1 85 ? 11.143 -1.822 2.265 1.00 95.31 85 PHE A O 1
ATOM 642 N N . VAL A 1 86 ? 13.137 -0.859 1.953 1.00 97.00 86 VAL A N 1
ATOM 643 C CA . VAL A 1 86 ? 12.596 0.512 1.878 1.00 97.00 86 VAL A CA 1
ATOM 644 C C . VAL A 1 86 ? 11.487 0.664 0.825 1.00 97.00 86 VAL A C 1
ATOM 646 O O . VAL A 1 86 ? 10.452 1.250 1.158 1.00 97.00 86 VAL A O 1
ATOM 649 N N . PRO A 1 87 ? 11.624 0.154 -0.416 1.00 97.19 87 PRO A N 1
ATOM 650 C CA . PRO A 1 87 ? 10.565 0.280 -1.419 1.00 97.19 87 PRO A CA 1
ATOM 651 C C . PRO A 1 87 ? 9.279 -0.450 -1.013 1.00 97.19 87 PRO A C 1
ATOM 653 O O . PRO A 1 87 ? 8.186 0.099 -1.154 1.00 97.19 87 PRO A O 1
ATOM 656 N N . VAL A 1 88 ? 9.410 -1.660 -0.458 1.00 97.06 88 VAL A N 1
ATOM 657 C CA . VAL A 1 88 ? 8.273 -2.490 -0.038 1.00 97.06 88 VAL A CA 1
ATOM 658 C C . VAL A 1 88 ? 7.549 -1.855 1.148 1.00 97.06 88 VAL A C 1
ATOM 660 O O . VAL A 1 88 ? 6.326 -1.749 1.132 1.00 97.06 88 VAL A O 1
ATOM 663 N N . LEU A 1 89 ? 8.285 -1.350 2.143 1.00 98.19 89 LEU A N 1
ATOM 664 C CA . LEU A 1 89 ? 7.699 -0.654 3.291 1.00 98.19 89 LEU A CA 1
ATOM 665 C C . LEU A 1 89 ? 6.966 0.621 2.872 1.00 98.19 89 LEU A C 1
ATOM 667 O O . LEU A 1 89 ? 5.856 0.864 3.340 1.00 98.19 89 LEU A O 1
ATOM 671 N N . LYS A 1 90 ? 7.540 1.414 1.957 1.00 98.25 90 LYS A N 1
ATOM 672 C CA . LYS A 1 90 ? 6.860 2.597 1.410 1.00 98.25 90 LYS A CA 1
ATOM 673 C C . LYS A 1 90 ? 5.547 2.215 0.730 1.00 98.25 90 LYS A C 1
ATOM 675 O O . LYS A 1 90 ? 4.529 2.834 1.019 1.00 98.25 90 LYS A O 1
ATOM 680 N N . LEU A 1 91 ? 5.556 1.173 -0.103 1.00 98.06 91 LEU A N 1
ATOM 681 C CA . LEU A 1 91 ? 4.355 0.678 -0.774 1.00 98.06 91 LEU A CA 1
ATOM 682 C C . LEU A 1 91 ? 3.281 0.222 0.226 1.00 98.06 91 LEU A C 1
ATOM 684 O O . LEU A 1 91 ? 2.130 0.639 0.117 1.00 98.06 91 LEU A O 1
ATOM 688 N N . VAL A 1 92 ? 3.651 -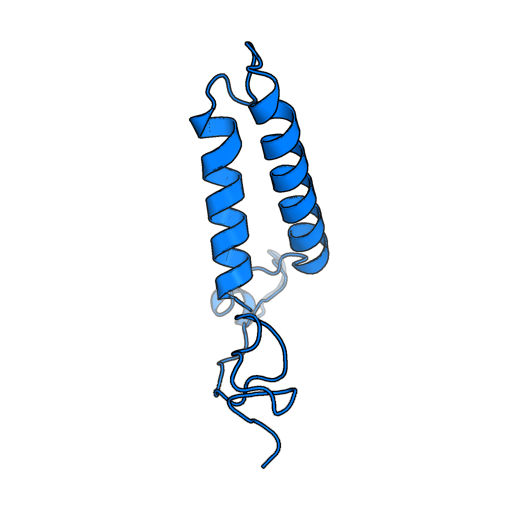0.599 1.215 1.00 98.12 92 VAL A N 1
ATOM 689 C CA . VAL A 1 92 ? 2.721 -1.095 2.243 1.00 98.12 92 VAL A CA 1
ATOM 690 C C . VAL A 1 92 ? 2.129 0.060 3.050 1.00 98.12 92 VAL A C 1
ATOM 692 O O . VAL A 1 92 ? 0.918 0.097 3.253 1.00 98.12 92 VAL A O 1
ATOM 695 N N . CYS A 1 93 ? 2.946 1.036 3.454 1.00 98.19 93 CYS A N 1
ATOM 696 C CA . CYS A 1 93 ? 2.469 2.231 4.149 1.00 98.19 93 CYS A CA 1
ATOM 697 C C . CYS A 1 93 ? 1.479 3.033 3.298 1.00 98.19 93 CYS A C 1
ATOM 699 O O . CYS A 1 93 ? 0.436 3.439 3.805 1.00 98.19 93 CYS A O 1
ATOM 701 N N . THR A 1 94 ? 1.765 3.242 2.010 1.00 97.62 94 THR A N 1
ATOM 702 C CA . THR A 1 94 ? 0.851 3.951 1.105 1.00 97.62 94 THR A CA 1
ATOM 703 C C . THR A 1 94 ? -0.488 3.225 0.981 1.00 97.62 94 THR A C 1
ATOM 705 O O . THR A 1 94 ? -1.527 3.858 1.152 1.00 97.62 94 THR A O 1
ATOM 708 N N . LEU A 1 95 ? -0.481 1.905 0.765 1.00 97.00 95 LEU A N 1
ATOM 709 C CA . LEU A 1 95 ? -1.711 1.109 0.680 1.00 97.00 95 LEU A CA 1
ATOM 710 C C . LEU A 1 95 ? -2.496 1.115 1.999 1.00 97.00 95 LEU A C 1
ATOM 712 O O . LEU A 1 95 ? -3.715 1.229 1.984 1.00 97.00 95 LEU A O 1
ATOM 716 N N . LEU A 1 96 ? -1.812 1.057 3.145 1.00 96.44 96 LEU A N 1
ATOM 717 C CA . LEU A 1 96 ? -2.457 1.099 4.459 1.00 96.44 96 LEU A CA 1
ATOM 718 C C . LEU A 1 96 ? -3.137 2.449 4.741 1.00 96.44 96 LEU A C 1
ATOM 720 O O . LEU A 1 96 ? -4.186 2.488 5.381 1.00 96.44 96 LEU A O 1
ATOM 724 N N . ILE A 1 97 ? -2.550 3.554 4.268 1.00 95.25 97 ILE A N 1
ATOM 725 C CA . ILE A 1 97 ? -3.122 4.903 4.409 1.00 95.25 97 ILE A CA 1
ATOM 7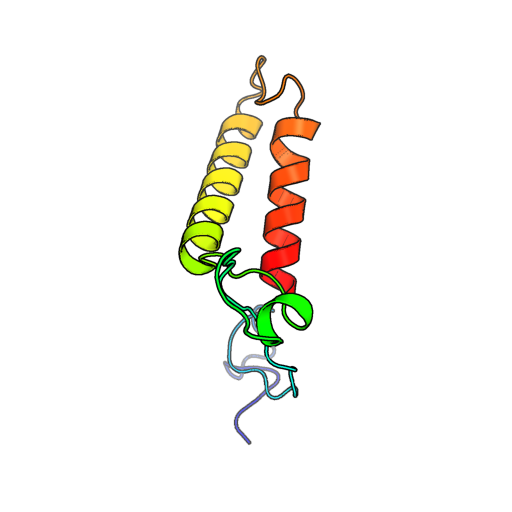26 C C . ILE A 1 97 ? -4.362 5.076 3.523 1.00 95.25 97 ILE A C 1
ATOM 728 O O . ILE A 1 97 ? -5.305 5.754 3.931 1.00 95.25 97 ILE A O 1
ATOM 732 N N . MET A 1 98 ? -4.373 4.466 2.334 1.00 94.69 98 MET A N 1
ATOM 733 C CA . MET A 1 98 ? -5.524 4.494 1.422 1.00 94.69 98 MET A CA 1
ATOM 734 C C . MET A 1 98 ? -6.769 3.827 2.033 1.00 94.69 98 MET A C 1
ATOM 736 O O . MET A 1 98 ? -7.884 4.275 1.758 1.00 94.69 98 MET A O 1
ATOM 740 N N . GLY A 1 99 ? -6.567 2.854 2.929 1.00 91.00 99 GLY A N 1
ATOM 741 C CA . GLY A 1 99 ? -7.626 2.144 3.652 1.00 91.00 99 GLY A CA 1
ATOM 742 C C . GLY A 1 99 ? -8.336 1.103 2.805 1.00 91.00 99 GLY A C 1
ATOM 743 O O . GLY A 1 99 ? -9.496 0.816 3.174 1.00 91.00 99 GLY A O 1
#

Sequence (99 aa):
KTITLFPDGMKKPGLPGVGMSTCLRPPLHFSDTCFVSTSSELYQLSPSIPLDVLKVKAINMLTEAVQDGGQHTRDPVGGSVEFQFVPVLKLVCTLLIMG

InterPro domains:
  IPR015925 Ryanodine/Inositol 1,4,5-trisphosphate receptor [PTHR46399] (1-99)
  IPR048581 Ryanodine receptor, junctional solenoid domain [PF21119] (1-99)

pLDDT: mean 89.84, std 7.13, range [61.66, 98.25]